Protein AF-A0AAW9J8X8-F1 (afdb_monomer_lite)

Organism: Clostridium perfringens (NCBI:txid1502)

Structure (mmCIF, N/CA/C/O backbone):
data_AF-A0AAW9J8X8-F1
#
_entry.id   AF-A0AAW9J8X8-F1
#
loop_
_atom_site.group_PDB
_atom_site.id
_atom_site.type_symbol
_atom_site.label_atom_id
_atom_site.label_alt_id
_atom_site.label_comp_id
_atom_site.label_asym_id
_atom_site.label_entity_id
_atom_site.label_seq_id
_atom_site.pdbx_PDB_ins_code
_atom_site.Cartn_x
_atom_site.Cartn_y
_atom_site.Cartn_z
_atom_site.occupancy
_atom_site.B_iso_or_equiv
_atom_site.auth_seq_id
_atom_site.auth_comp_id
_atom_site.auth_asym_id
_atom_site.auth_atom_id
_atom_site.pdbx_PDB_model_num
ATOM 1 N N . TYR A 1 1 ? -5.112 -31.522 7.518 1.00 72.62 1 TYR A N 1
ATOM 2 C CA . TYR A 1 1 ? -5.036 -30.271 8.295 1.00 72.62 1 TYR A CA 1
ATOM 3 C C . TYR A 1 1 ? -3.577 -29.868 8.357 1.00 72.62 1 TYR A C 1
ATOM 5 O O . TYR A 1 1 ? -2.770 -30.722 8.690 1.00 72.62 1 TYR A O 1
ATOM 13 N N . MET A 1 2 ? -3.255 -28.635 7.966 1.00 86.56 2 MET A N 1
ATOM 14 C CA . MET A 1 2 ? -1.906 -28.058 8.004 1.00 86.56 2 MET A CA 1
ATOM 15 C C . MET A 1 2 ? -1.873 -27.006 9.113 1.00 86.56 2 MET A C 1
ATOM 17 O O . MET A 1 2 ? -2.858 -26.289 9.302 1.00 86.56 2 MET A O 1
ATOM 21 N N . THR A 1 3 ? -0.791 -26.940 9.879 1.00 93.62 3 THR A N 1
ATOM 22 C CA . THR A 1 3 ? -0.603 -25.897 10.893 1.00 93.62 3 THR A CA 1
ATOM 23 C C . THR A 1 3 ? -0.213 -24.569 10.239 1.00 93.62 3 THR A C 1
ATOM 25 O O . THR A 1 3 ? 0.360 -24.545 9.154 1.00 93.62 3 THR A O 1
ATOM 28 N N . VAL A 1 4 ? -0.461 -23.444 10.919 1.00 85.25 4 VAL A N 1
ATOM 29 C CA . VAL A 1 4 ? -0.038 -22.109 10.440 1.00 85.25 4 VAL A CA 1
ATOM 30 C C . VAL A 1 4 ? 1.476 -22.050 10.199 1.00 85.25 4 VAL A C 1
ATOM 32 O O . VAL A 1 4 ? 1.927 -21.413 9.253 1.00 85.25 4 VAL A O 1
ATOM 35 N N . LEU A 1 5 ? 2.267 -22.748 11.022 1.00 86.94 5 LEU A N 1
ATOM 36 C CA . LEU A 1 5 ? 3.719 -22.814 10.857 1.00 86.94 5 LEU A CA 1
ATOM 37 C C . LEU A 1 5 ? 4.121 -23.569 9.585 1.00 86.94 5 LEU A C 1
ATOM 39 O O . LEU A 1 5 ? 5.020 -23.127 8.877 1.00 86.94 5 LEU A O 1
ATOM 43 N N . GLU A 1 6 ? 3.466 -24.692 9.291 1.00 89.94 6 GLU A N 1
ATOM 44 C CA . GLU A 1 6 ? 3.710 -25.454 8.061 1.00 89.94 6 GLU A CA 1
ATOM 45 C C . GLU A 1 6 ? 3.287 -24.660 6.822 1.00 89.94 6 GLU A C 1
ATOM 47 O O . GLU A 1 6 ? 4.058 -24.605 5.868 1.00 89.94 6 GLU A O 1
ATOM 52 N N . CYS A 1 7 ? 2.139 -23.968 6.867 1.00 84.44 7 CYS A N 1
ATOM 53 C CA . CYS A 1 7 ? 1.738 -23.040 5.806 1.00 84.44 7 CYS A CA 1
ATOM 54 C C . CYS A 1 7 ? 2.806 -21.964 5.575 1.00 84.44 7 CYS A C 1
ATOM 56 O O . CYS A 1 7 ? 3.214 -21.743 4.439 1.00 84.44 7 CYS A O 1
ATOM 58 N N . ASN A 1 8 ? 3.281 -21.314 6.643 1.00 81.31 8 ASN A N 1
ATOM 59 C CA . ASN A 1 8 ? 4.277 -20.248 6.530 1.00 81.31 8 ASN A CA 1
ATOM 60 C C . ASN A 1 8 ? 5.615 -20.755 5.986 1.00 81.31 8 ASN A C 1
ATOM 62 O O . ASN A 1 8 ? 6.228 -20.060 5.184 1.00 81.31 8 ASN A O 1
ATOM 66 N N . ARG A 1 9 ? 6.051 -21.961 6.371 1.00 84.06 9 ARG A N 1
ATOM 67 C CA . ARG A 1 9 ? 7.267 -22.577 5.817 1.00 84.06 9 ARG A CA 1
ATOM 68 C C . ARG A 1 9 ? 7.119 -22.891 4.338 1.00 84.06 9 ARG A C 1
ATOM 70 O O . ARG A 1 9 ? 7.993 -22.537 3.571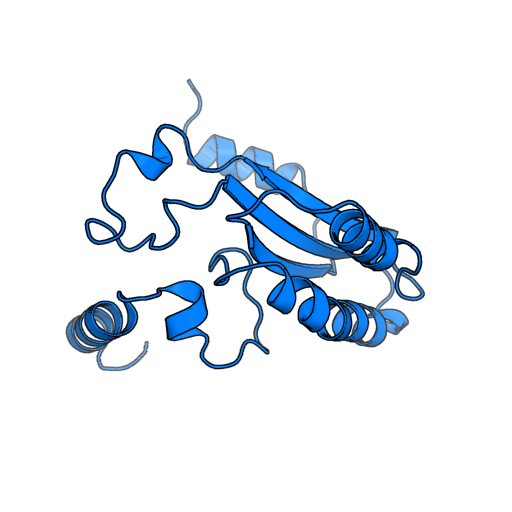 1.00 84.06 9 ARG A O 1
ATOM 77 N N . TRP A 1 10 ? 5.994 -23.471 3.925 1.00 87.25 10 TRP A N 1
ATOM 78 C CA . TRP A 1 10 ? 5.736 -23.731 2.506 1.00 87.25 10 TRP A CA 1
ATOM 79 C C . TRP A 1 10 ? 5.715 -22.457 1.666 1.00 87.25 10 TRP A C 1
ATOM 81 O O . TRP A 1 10 ? 6.249 -22.452 0.563 1.00 87.25 10 TRP A O 1
ATOM 91 N N . ILE A 1 11 ? 5.119 -21.382 2.188 1.00 80.19 11 ILE A N 1
ATOM 92 C CA . ILE A 1 11 ? 5.144 -20.073 1.529 1.00 80.19 11 ILE A CA 1
ATOM 93 C C . ILE A 1 11 ? 6.580 -19.545 1.481 1.00 80.19 11 ILE A C 1
ATOM 95 O O . ILE A 1 11 ? 7.013 -19.086 0.436 1.00 80.19 11 ILE A O 1
ATOM 99 N N . GLN A 1 12 ? 7.338 -19.616 2.574 1.00 75.44 12 GLN A N 1
ATOM 100 C CA . GLN A 1 12 ? 8.729 -19.160 2.598 1.00 75.44 12 GLN A CA 1
ATOM 101 C C . GLN A 1 12 ? 9.597 -19.927 1.588 1.00 75.44 12 GLN A C 1
ATOM 103 O O . GLN A 1 12 ? 10.296 -19.303 0.799 1.00 75.44 12 GLN A O 1
ATOM 108 N N . ASP A 1 13 ? 9.497 -21.256 1.569 1.00 81.06 13 ASP A N 1
ATOM 109 C CA . ASP A 1 13 ? 10.281 -22.141 0.701 1.00 81.06 13 ASP A CA 1
ATOM 110 C C . ASP A 1 13 ? 9.906 -22.003 -0.787 1.00 81.06 13 ASP A C 1
ATOM 112 O O . ASP A 1 13 ? 10.655 -22.444 -1.657 1.00 81.06 13 ASP A O 1
ATOM 116 N N . SER A 1 14 ? 8.748 -21.404 -1.105 1.00 77.44 14 SER A N 1
ATOM 117 C CA . SER A 1 14 ? 8.354 -21.109 -2.486 1.00 77.44 14 SER A CA 1
ATOM 118 C C . SER A 1 14 ? 8.932 -19.798 -3.027 1.00 77.44 14 SER A C 1
ATOM 120 O O . SER A 1 14 ? 8.724 -19.503 -4.203 1.00 77.44 14 SER A O 1
ATOM 122 N N . HIS A 1 15 ? 9.605 -18.997 -2.195 1.00 67.31 15 HIS A N 1
ATOM 123 C CA . HIS A 1 15 ? 10.261 -17.754 -2.606 1.00 67.31 15 HIS A CA 1
ATOM 124 C C . HIS A 1 15 ? 11.771 -17.977 -2.789 1.00 67.31 15 HIS A C 1
ATOM 126 O O . HIS A 1 15 ? 12.352 -18.829 -2.114 1.00 67.31 15 HIS A O 1
ATOM 132 N N . PRO A 1 16 ? 12.428 -17.231 -3.695 1.00 75.50 16 PRO A N 1
ATOM 133 C CA . PRO A 1 16 ? 13.886 -17.239 -3.787 1.00 75.50 16 PRO A CA 1
ATOM 134 C C . PRO A 1 16 ? 14.528 -16.758 -2.475 1.00 75.50 16 PRO A C 1
ATOM 136 O O . PRO A 1 16 ? 13.896 -16.046 -1.694 1.00 75.50 16 PRO A O 1
ATOM 139 N N . ASP A 1 17 ? 15.809 -17.091 -2.269 1.00 75.88 17 ASP A N 1
ATOM 140 C CA . ASP A 1 17 ? 16.586 -16.699 -1.076 1.00 75.88 17 ASP A CA 1
ATOM 141 C C . ASP A 1 17 ? 16.522 -15.187 -0.786 1.00 75.88 17 ASP A C 1
ATOM 143 O O . ASP A 1 17 ? 16.593 -14.758 0.367 1.00 75.88 17 ASP A O 1
ATOM 147 N N . TYR A 1 18 ? 16.378 -14.375 -1.836 1.00 73.44 18 TYR A N 1
ATOM 148 C CA . TYR A 1 18 ? 16.067 -12.958 -1.748 1.00 73.44 18 TYR A CA 1
ATOM 149 C C . TYR A 1 18 ? 15.283 -12.490 -2.978 1.00 73.44 18 TYR A C 1
ATOM 151 O O . TYR A 1 18 ? 15.479 -12.977 -4.090 1.00 73.44 18 TYR A O 1
ATOM 159 N N . GLU A 1 19 ? 14.437 -11.484 -2.782 1.00 84.25 19 GLU A N 1
ATOM 160 C CA . GLU A 1 19 ? 13.766 -10.741 -3.846 1.00 84.25 19 GLU A CA 1
ATOM 161 C C . GLU A 1 19 ? 14.021 -9.252 -3.605 1.00 84.25 19 GLU A C 1
ATOM 163 O O . GLU A 1 19 ? 13.903 -8.775 -2.471 1.00 84.25 19 GLU A O 1
ATOM 168 N N . LYS A 1 20 ? 14.394 -8.508 -4.652 1.00 94.44 20 LYS A N 1
ATOM 169 C CA . LYS A 1 20 ? 14.551 -7.053 -4.557 1.00 94.44 20 LYS A CA 1
ATOM 170 C C . LYS A 1 20 ? 13.299 -6.415 -5.121 1.00 94.44 20 LYS A C 1
ATOM 172 O O . LYS A 1 20 ? 13.010 -6.522 -6.310 1.00 94.44 20 LYS A O 1
ATOM 177 N N . TYR A 1 21 ? 12.530 -5.793 -4.242 1.00 95.75 21 TYR A N 1
ATOM 178 C CA . TYR A 1 21 ? 11.253 -5.217 -4.611 1.00 95.75 21 TYR A CA 1
ATOM 179 C C . TYR A 1 21 ? 10.951 -3.958 -3.810 1.00 95.75 21 TYR A C 1
ATOM 181 O O . TYR A 1 21 ? 11.473 -3.713 -2.719 1.00 95.75 21 TYR A O 1
ATOM 189 N N . LYS A 1 22 ? 10.038 -3.165 -4.359 1.00 97.50 22 LYS A N 1
ATOM 190 C CA . LYS A 1 22 ? 9.368 -2.073 -3.670 1.00 97.50 22 LYS A CA 1
ATOM 191 C C . LYS A 1 22 ? 7.880 -2.247 -3.914 1.00 97.50 22 LYS A C 1
ATOM 193 O O . LYS A 1 22 ? 7.451 -2.434 -5.051 1.00 97.50 22 LYS A O 1
ATOM 198 N N . SER A 1 23 ? 7.095 -2.206 -2.847 1.00 97.12 23 SER A N 1
ATOM 199 C CA . SER A 1 23 ? 5.648 -2.359 -2.933 1.00 97.12 23 SER A CA 1
ATOM 200 C C . SER A 1 23 ? 4.916 -1.468 -1.937 1.00 97.12 23 SER A C 1
ATOM 202 O O . SER A 1 23 ? 5.504 -0.917 -1.005 1.00 97.12 23 SER A O 1
ATOM 204 N N . THR A 1 24 ? 3.621 -1.283 -2.171 1.00 97.75 24 THR A N 1
ATOM 205 C CA . THR A 1 24 ? 2.702 -0.609 -1.252 1.00 97.75 24 THR A CA 1
ATOM 206 C C . THR A 1 24 ? 1.268 -1.072 -1.506 1.00 97.75 24 THR A C 1
ATOM 208 O O . THR A 1 24 ? 0.962 -1.610 -2.571 1.00 97.75 24 THR A O 1
ATOM 211 N N . GLY A 1 25 ? 0.391 -0.893 -0.517 1.00 97.75 25 GLY A N 1
ATOM 212 C CA . GLY A 1 25 ? -1.012 -1.296 -0.569 1.00 97.75 25 GLY A CA 1
ATOM 213 C C . GLY A 1 25 ? -1.952 -0.174 -0.158 1.00 97.75 25 GLY A C 1
ATOM 214 O O . GLY A 1 25 ? -1.694 0.508 0.832 1.00 97.75 25 GLY A O 1
ATOM 215 N N . ARG A 1 26 ? -3.059 -0.013 -0.882 1.00 98.19 26 ARG A N 1
ATOM 216 C CA . ARG A 1 26 ? -4.082 1.022 -0.666 1.00 98.19 26 ARG A CA 1
ATOM 217 C C . ARG A 1 26 ? -5.491 0.431 -0.739 1.00 98.19 26 ARG A C 1
ATOM 219 O O . ARG A 1 26 ? -5.681 -0.573 -1.416 1.00 98.19 26 ARG A O 1
ATOM 226 N N . PHE A 1 27 ? -6.493 1.025 -0.087 1.00 98.50 27 PHE A N 1
ATOM 227 C CA . PHE A 1 27 ? -7.856 0.467 -0.110 1.00 98.50 27 PHE A CA 1
ATOM 228 C C . PHE A 1 27 ? -8.763 1.111 -1.161 1.00 98.50 27 PHE A C 1
ATOM 230 O O . PHE A 1 27 ? -8.834 2.335 -1.302 1.00 98.50 27 PHE A O 1
ATOM 237 N N 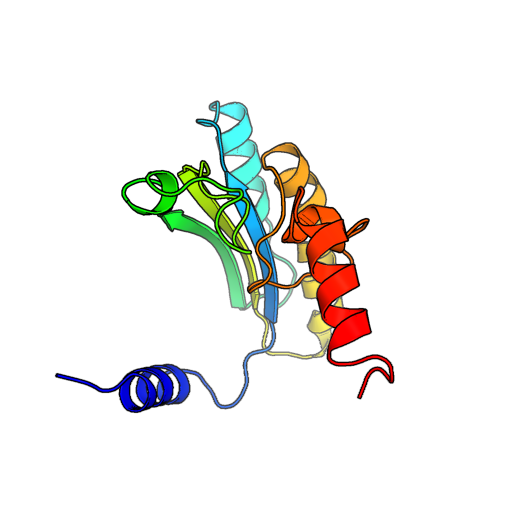. VAL A 1 28 ? -9.509 0.269 -1.874 1.00 98.25 28 VAL A N 1
ATOM 238 C CA . VAL A 1 28 ? -10.459 0.661 -2.920 1.00 98.25 28 VAL A CA 1
ATOM 239 C C . VAL A 1 28 ? -11.879 0.600 -2.372 1.00 98.25 28 VAL A C 1
ATOM 241 O O . VAL A 1 28 ? -12.324 -0.445 -1.905 1.00 98.25 28 VAL A O 1
ATOM 244 N N . TYR A 1 29 ? -12.608 1.709 -2.475 1.00 97.19 29 TYR A N 1
ATOM 245 C CA . TYR A 1 29 ? -13.988 1.837 -1.981 1.00 97.19 29 TYR A CA 1
ATOM 246 C C . TYR A 1 29 ? -15.027 2.016 -3.091 1.00 97.19 29 TYR A C 1
ATOM 248 O O . TYR A 1 29 ? -16.222 1.817 -2.875 1.00 97.19 29 TYR A O 1
ATOM 256 N N . LYS A 1 30 ? -14.581 2.408 -4.282 1.00 95.12 30 LYS A N 1
ATOM 257 C CA . LYS A 1 30 ? -15.441 2.802 -5.396 1.00 95.12 30 LYS A CA 1
ATOM 258 C C . LYS A 1 30 ? -15.243 1.882 -6.589 1.00 95.12 30 LYS A C 1
ATOM 260 O O . LYS A 1 30 ? -14.201 1.246 -6.718 1.00 95.12 30 LYS A O 1
ATOM 265 N N . ASP A 1 31 ? -16.250 1.846 -7.451 1.00 95.50 31 ASP A N 1
ATOM 266 C CA . ASP A 1 31 ? -16.068 1.338 -8.806 1.00 95.50 31 ASP A CA 1
ATOM 267 C C . ASP A 1 31 ? -15.386 2.428 -9.638 1.00 95.50 31 ASP A C 1
ATOM 269 O O . ASP A 1 31 ? -15.654 3.617 -9.448 1.00 95.50 31 ASP A O 1
ATOM 273 N N . TYR A 1 32 ? -14.478 2.029 -10.524 1.00 96.69 32 TYR A N 1
ATOM 274 C CA . TYR A 1 32 ? -13.714 2.966 -11.339 1.00 96.69 32 TYR A CA 1
ATOM 275 C C . TYR A 1 32 ? -14.435 3.292 -12.644 1.00 96.69 32 TYR A C 1
ATOM 277 O O . TYR A 1 32 ? -14.980 2.417 -13.318 1.00 96.69 32 TYR A O 1
ATOM 285 N N . SER A 1 33 ? -14.400 4.564 -13.026 1.00 97.75 33 SER A N 1
ATOM 286 C CA . SER A 1 33 ? -14.770 5.007 -14.368 1.00 97.75 33 SER A CA 1
ATOM 287 C C . SER A 1 33 ? -13.759 4.515 -15.411 1.00 97.75 33 SER A C 1
ATOM 289 O O . SER A 1 33 ? -12.624 4.174 -15.085 1.00 97.75 33 SER A O 1
ATOM 291 N N . ALA A 1 34 ? -14.132 4.542 -16.695 1.00 97.69 34 ALA A N 1
ATOM 292 C CA . ALA A 1 34 ? -13.224 4.162 -17.783 1.00 97.69 34 ALA A CA 1
ATOM 293 C C . ALA A 1 34 ? -11.908 4.967 -17.777 1.00 97.69 34 ALA A C 1
ATOM 295 O O . ALA A 1 34 ? -10.845 4.410 -18.040 1.00 97.69 34 ALA A O 1
ATOM 296 N N . ASN A 1 35 ? -11.967 6.256 -17.424 1.00 97.38 35 ASN A N 1
ATOM 297 C CA . ASN A 1 35 ? -10.779 7.108 -17.328 1.00 97.38 35 ASN A CA 1
ATOM 298 C C . ASN A 1 35 ? -9.870 6.699 -16.163 1.00 97.38 35 ASN A C 1
ATOM 300 O O . ASN A 1 35 ? -8.654 6.701 -16.309 1.00 97.38 35 ASN A O 1
ATOM 304 N N . GLU A 1 36 ? -10.443 6.317 -15.022 1.00 97.00 36 GLU A N 1
ATOM 305 C CA . GLU A 1 36 ? -9.669 5.850 -13.866 1.00 97.00 36 GLU A CA 1
ATOM 306 C C . GLU A 1 36 ? -9.070 4.464 -14.112 1.00 97.00 36 GLU A C 1
ATOM 308 O O . GLU A 1 36 ? -7.920 4.229 -13.759 1.00 97.00 36 GLU A O 1
ATOM 313 N N . ILE A 1 37 ? -9.801 3.566 -14.783 1.00 96.38 37 ILE A N 1
ATOM 314 C CA . ILE A 1 37 ? -9.262 2.275 -15.234 1.00 96.38 37 ILE A CA 1
ATOM 315 C C . ILE A 1 37 ? -8.078 2.505 -16.176 1.00 96.38 37 ILE A C 1
ATOM 317 O O . ILE A 1 37 ? -7.036 1.875 -16.011 1.00 96.38 37 ILE A O 1
ATOM 321 N N . LYS A 1 38 ? -8.205 3.439 -17.127 1.00 96.44 38 LYS A N 1
ATOM 322 C CA . LYS A 1 38 ? -7.101 3.807 -18.017 1.00 96.44 38 LYS A CA 1
ATOM 323 C C . LYS A 1 38 ? -5.900 4.334 -17.229 1.00 96.44 38 LYS A C 1
ATOM 325 O O . LYS A 1 38 ? -4.794 3.869 -17.467 1.00 96.44 38 LYS A O 1
ATOM 330 N N . ALA A 1 39 ? -6.121 5.222 -16.259 1.00 95.56 39 ALA A N 1
ATOM 331 C CA . ALA A 1 39 ? -5.053 5.733 -15.401 1.00 95.56 39 ALA A CA 1
ATOM 332 C C . ALA A 1 39 ? -4.345 4.611 -14.622 1.00 95.56 39 ALA A C 1
ATOM 334 O O . ALA A 1 39 ? -3.129 4.652 -14.476 1.00 95.56 39 ALA A O 1
ATOM 335 N N . ILE A 1 40 ? -5.081 3.590 -14.162 1.00 95.69 40 ILE A N 1
ATOM 336 C CA . ILE A 1 40 ? -4.514 2.411 -13.489 1.00 95.69 40 ILE A CA 1
ATOM 337 C C . ILE A 1 40 ? -3.660 1.574 -14.450 1.00 95.69 40 ILE A C 1
ATOM 339 O O . ILE A 1 40 ? -2.576 1.143 -14.067 1.00 95.69 40 ILE A O 1
ATOM 343 N N . ILE A 1 41 ? -4.115 1.361 -15.688 1.00 95.56 41 ILE A N 1
ATOM 344 C CA . ILE A 1 41 ? -3.341 0.648 -16.721 1.00 95.56 41 ILE A CA 1
ATOM 345 C C . ILE A 1 41 ? -2.048 1.418 -17.039 1.00 95.56 41 ILE A C 1
ATOM 347 O O . ILE A 1 41 ? -0.959 0.850 -17.013 1.00 95.56 41 ILE A O 1
ATOM 351 N N . GLU A 1 42 ? -2.145 2.739 -17.207 1.00 94.62 42 GLU A N 1
ATOM 352 C CA . GLU A 1 42 ? -1.005 3.628 -17.475 1.00 94.62 42 GLU A CA 1
ATOM 353 C C . GLU A 1 42 ? 0.047 3.637 -16.345 1.00 94.62 42 GLU A C 1
ATOM 355 O O . GLU A 1 42 ? 1.198 4.049 -16.559 1.00 94.62 42 GLU A O 1
ATOM 360 N N . LEU A 1 43 ? -0.299 3.170 -15.135 1.00 94.19 43 LEU A N 1
ATOM 361 C CA . LEU A 1 43 ? 0.692 2.974 -14.078 1.00 94.19 43 LEU A CA 1
ATOM 362 C C . LEU A 1 43 ? 1.764 1.986 -14.524 1.00 94.19 43 LEU A C 1
ATOM 364 O O . LEU A 1 43 ? 2.938 2.288 -14.333 1.00 94.19 43 LEU A O 1
ATOM 368 N N . VAL A 1 44 ? 1.361 0.873 -15.144 1.00 94.00 44 VAL A N 1
ATOM 369 C CA . VAL A 1 44 ? 2.224 -0.271 -15.486 1.00 94.00 44 VAL A CA 1
ATOM 370 C C . VAL A 1 44 ? 2.611 -0.346 -16.963 1.00 94.00 44 VAL A C 1
ATOM 372 O O . VAL A 1 44 ? 3.527 -1.090 -17.288 1.00 94.00 44 VAL A O 1
ATOM 375 N N . ASP A 1 45 ? 1.999 0.456 -17.840 1.00 94.00 45 ASP A N 1
ATOM 376 C CA . ASP A 1 45 ? 2.367 0.523 -19.269 1.00 94.00 45 ASP A CA 1
ATOM 377 C C . ASP A 1 45 ? 3.816 0.977 -19.511 1.00 94.00 45 ASP A C 1
ATOM 379 O O . ASP A 1 45 ? 4.394 0.693 -20.557 1.00 94.00 45 ASP A O 1
ATOM 383 N N . ASN A 1 46 ? 4.408 1.692 -18.552 1.00 90.81 46 ASN A N 1
ATOM 384 C CA . ASN A 1 46 ? 5.794 2.151 -18.610 1.00 90.81 46 ASN A CA 1
ATOM 385 C C . ASN A 1 46 ? 6.512 1.743 -17.315 1.00 90.81 46 ASN A C 1
ATOM 387 O O . ASN A 1 46 ? 6.583 2.568 -16.395 1.00 90.81 46 ASN A O 1
ATOM 391 N N . PRO A 1 47 ? 6.963 0.481 -17.191 1.00 95.62 47 PRO A N 1
ATOM 392 C CA . PRO A 1 47 ? 7.724 0.022 -16.031 1.00 95.62 47 PRO A CA 1
ATOM 393 C C . PRO A 1 47 ? 9.090 0.724 -15.953 1.00 95.62 47 PRO A C 1
ATOM 395 O O . PRO A 1 47 ? 9.562 1.289 -16.940 1.00 95.62 47 PRO A O 1
ATOM 398 N N . ALA A 1 48 ? 9.713 0.705 -14.773 1.00 97.31 48 ALA A N 1
ATOM 399 C CA . ALA A 1 48 ? 11.073 1.215 -14.584 1.00 97.31 48 ALA A CA 1
ATOM 400 C C . ALA A 1 48 ? 12.093 0.404 -15.400 1.00 97.31 48 ALA A C 1
ATOM 402 O O . ALA A 1 48 ? 11.885 -0.791 -15.639 1.00 97.31 48 ALA A O 1
ATOM 403 N N . GLU A 1 49 ? 13.218 1.013 -15.785 1.00 97.50 49 GLU A N 1
ATOM 404 C CA . GLU A 1 49 ? 14.310 0.260 -16.396 1.00 97.50 49 GLU A CA 1
ATOM 405 C C . GLU A 1 49 ? 14.794 -0.845 -15.437 1.00 97.50 49 GLU A C 1
ATOM 407 O O . GLU A 1 49 ? 14.806 -0.696 -14.211 1.00 97.50 49 GLU A O 1
ATOM 412 N N . GLY A 1 50 ? 15.120 -2.012 -15.996 1.00 96.38 50 GLY A N 1
ATOM 413 C CA . GLY A 1 50 ? 15.603 -3.160 -15.227 1.00 96.38 50 GLY A CA 1
ATOM 414 C C . GLY A 1 50 ? 14.570 -3.858 -14.338 1.00 96.38 50 GLY A C 1
ATOM 415 O O . GLY A 1 50 ? 14.927 -4.827 -13.663 1.00 96.38 50 GLY A O 1
ATOM 416 N N . ALA A 1 51 ? 13.308 -3.415 -14.338 1.00 97.06 51 ALA A N 1
ATOM 417 C CA . ALA A 1 51 ? 12.228 -4.148 -13.695 1.00 97.06 51 ALA A CA 1
ATOM 418 C C . ALA A 1 51 ? 12.015 -5.496 -14.405 1.00 97.06 51 ALA A C 1
ATOM 420 O O . ALA A 1 51 ? 11.816 -5.549 -15.620 1.00 97.06 51 ALA A O 1
ATOM 421 N N . VAL A 1 52 ? 12.022 -6.589 -13.644 1.00 96.19 52 VAL A N 1
ATOM 422 C CA . VAL A 1 52 ? 11.653 -7.927 -14.142 1.00 96.19 52 VAL A CA 1
ATOM 423 C C . VAL A 1 52 ? 10.158 -8.195 -13.977 1.00 96.19 52 VAL A C 1
ATOM 425 O O . VAL A 1 52 ? 9.597 -9.055 -14.654 1.00 96.19 52 VAL A O 1
ATOM 428 N N . TYR A 1 53 ? 9.500 -7.437 -13.095 1.00 95.50 53 TYR A N 1
ATOM 429 C CA . TYR A 1 53 ? 8.062 -7.484 -12.876 1.00 95.50 53 TYR A CA 1
ATOM 430 C C . TYR A 1 53 ? 7.559 -6.145 -12.327 1.00 95.50 53 TYR A C 1
ATOM 432 O O . TYR A 1 53 ? 8.112 -5.609 -11.368 1.00 95.50 53 TYR A O 1
ATOM 440 N N . SER A 1 54 ? 6.472 -5.632 -12.900 1.00 97.06 54 SER A N 1
ATOM 441 C CA . SER A 1 54 ? 5.730 -4.490 -12.365 1.00 97.06 54 SER A CA 1
ATOM 442 C C . SER A 1 54 ? 4.240 -4.776 -12.466 1.00 97.06 54 SER A C 1
ATOM 444 O O . SER A 1 54 ? 3.762 -5.229 -13.507 1.00 97.06 54 SER A O 1
ATOM 446 N N . ALA A 1 55 ? 3.495 -4.524 -11.393 1.00 97.12 55 ALA A N 1
ATOM 447 C CA . ALA A 1 55 ? 2.082 -4.874 -11.360 1.00 97.12 55 ALA A CA 1
ATOM 448 C C . ALA A 1 55 ? 1.244 -3.955 -10.480 1.00 97.12 55 ALA A C 1
ATOM 450 O O . ALA A 1 55 ? 1.689 -3.455 -9.443 1.00 97.12 55 ALA A O 1
ATOM 451 N N . VAL A 1 56 ? -0.023 -3.838 -10.880 1.00 97.69 56 VAL A N 1
ATOM 452 C CA . VAL A 1 56 ? -1.128 -3.446 -10.009 1.00 97.69 56 VAL A CA 1
ATOM 453 C C . VAL A 1 56 ? -1.967 -4.692 -9.743 1.00 97.69 56 VAL A C 1
ATOM 455 O O . VAL A 1 56 ? -2.422 -5.349 -10.675 1.00 97.69 56 VAL A O 1
ATOM 458 N N . SER A 1 57 ? -2.160 -5.032 -8.472 1.00 97.38 57 SER A N 1
ATOM 459 C CA . SER A 1 57 ? -2.909 -6.218 -8.036 1.00 97.38 57 SER A CA 1
ATOM 460 C C . SER A 1 57 ? -4.139 -5.821 -7.232 1.00 97.38 57 SER A C 1
ATOM 462 O O . SER A 1 57 ? -4.088 -4.855 -6.476 1.00 97.38 57 SER A O 1
ATOM 464 N N . PHE A 1 58 ? -5.221 -6.590 -7.338 1.00 97.31 58 PHE A N 1
ATOM 465 C CA . PHE A 1 58 ? -6.438 -6.395 -6.548 1.00 97.31 58 PHE A CA 1
ATOM 466 C C . PHE A 1 58 ? -6.702 -7.625 -5.686 1.00 97.31 58 PHE A C 1
ATOM 468 O O . PHE A 1 58 ? -7.112 -8.672 -6.184 1.00 97.31 58 PHE A O 1
ATOM 475 N N . TYR A 1 59 ? -6.487 -7.488 -4.383 1.00 96.75 59 TYR A N 1
ATOM 476 C CA . TYR A 1 59 ? -6.814 -8.517 -3.406 1.00 96.75 59 TYR A CA 1
ATOM 477 C C . TYR A 1 59 ? -8.246 -8.296 -2.925 1.00 96.75 59 TYR A C 1
ATOM 479 O O . TYR A 1 59 ? -8.587 -7.196 -2.483 1.00 96.75 59 TYR A O 1
ATOM 487 N N . GLY A 1 60 ? -9.084 -9.328 -3.030 1.00 95.00 60 GLY A N 1
ATOM 488 C CA . GLY A 1 60 ? -10.479 -9.262 -2.595 1.00 95.00 60 GLY A CA 1
ATOM 489 C C . GLY A 1 60 ? -10.598 -8.893 -1.115 1.00 95.00 60 GLY A C 1
ATOM 490 O O . GLY A 1 60 ? -9.930 -9.486 -0.268 1.00 95.00 60 GLY A O 1
ATOM 491 N N . ALA A 1 61 ? -11.455 -7.920 -0.820 1.00 94.75 61 ALA A N 1
ATOM 492 C CA . ALA A 1 61 ? -11.862 -7.541 0.527 1.00 94.75 61 ALA A CA 1
ATOM 493 C C . ALA A 1 61 ? -13.405 -7.505 0.614 1.00 94.75 61 ALA A C 1
ATOM 495 O O . ALA A 1 61 ? -14.098 -8.050 -0.248 1.00 94.75 61 ALA A O 1
ATOM 496 N N . GLY A 1 62 ? -13.953 -6.912 1.676 1.00 92.44 62 GLY A N 1
ATOM 497 C CA . GLY A 1 62 ? -15.395 -6.881 1.924 1.00 92.44 62 GLY A CA 1
ATOM 498 C C . GLY A 1 62 ? -15.965 -8.242 2.341 1.00 92.44 62 GLY A C 1
ATOM 499 O O . GLY A 1 62 ? -15.295 -9.043 3.000 1.00 92.44 62 GLY A O 1
ATOM 500 N N . GLY A 1 63 ? -17.230 -8.501 1.999 1.00 94.31 63 GLY A N 1
ATOM 501 C CA . GLY A 1 63 ? -17.939 -9.711 2.429 1.00 94.31 63 GLY A CA 1
ATOM 502 C C . GLY A 1 63 ? -17.938 -9.850 3.955 1.00 94.31 63 GLY A C 1
ATOM 503 O O . GLY A 1 63 ? -18.194 -8.886 4.669 1.00 94.31 63 GLY A O 1
ATOM 504 N N . ALA A 1 64 ? -17.560 -11.021 4.470 1.00 96.75 64 ALA A N 1
ATOM 505 C CA . ALA A 1 64 ? -17.510 -11.256 5.916 1.00 96.75 64 ALA A CA 1
ATOM 506 C C . ALA A 1 64 ? -16.537 -10.323 6.675 1.00 96.75 64 ALA A C 1
ATOM 508 O O . ALA A 1 64 ? -16.658 -10.153 7.886 1.00 96.75 64 ALA A O 1
ATOM 509 N N . ILE A 1 65 ? -15.568 -9.694 5.991 1.00 95.62 65 ILE A N 1
ATOM 510 C CA . ILE A 1 65 ? -14.663 -8.712 6.614 1.00 95.62 65 ILE A CA 1
ATOM 511 C C . ILE A 1 65 ? -15.432 -7.450 7.037 1.00 95.62 65 ILE A C 1
ATOM 513 O O . ILE A 1 65 ? -15.122 -6.892 8.097 1.00 95.62 65 ILE A O 1
ATOM 517 N N . SER A 1 66 ? -16.423 -7.032 6.236 1.00 96.06 66 SER A N 1
ATOM 518 C CA . SER A 1 66 ? -17.263 -5.851 6.488 1.00 96.06 66 SER A CA 1
ATOM 519 C C . SER A 1 66 ? -18.387 -6.089 7.502 1.00 96.06 66 SER A C 1
ATOM 521 O O . SER A 1 66 ? -18.975 -5.125 7.978 1.00 96.06 66 SER A O 1
ATOM 523 N N . ASP A 1 67 ? -18.658 -7.341 7.887 1.00 97.12 67 ASP A N 1
ATOM 524 C CA . ASP A 1 67 ? -19.679 -7.658 8.900 1.00 97.12 67 ASP A CA 1
ATOM 525 C C . ASP A 1 67 ? -19.270 -7.208 10.318 1.00 97.12 67 ASP A C 1
ATOM 527 O O . ASP A 1 67 ? -20.113 -7.044 11.199 1.00 97.12 67 ASP A O 1
ATOM 531 N N . VAL A 1 68 ? -17.969 -7.006 10.555 1.00 97.00 68 VAL A N 1
ATOM 532 C CA . VAL A 1 68 ? -17.415 -6.531 11.833 1.00 97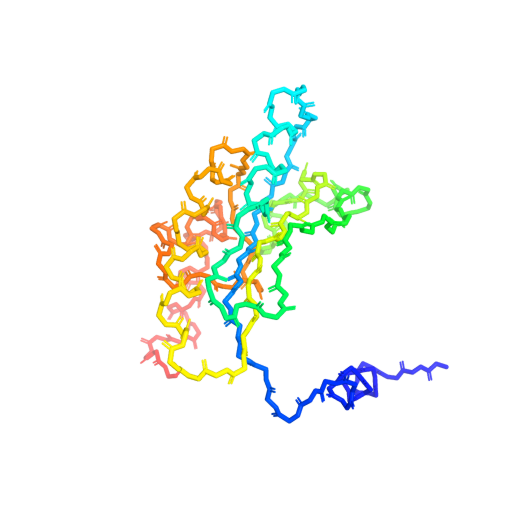.00 68 VAL A CA 1
ATOM 533 C C . VAL A 1 68 ? -17.276 -5.012 11.797 1.00 97.00 68 VAL A C 1
ATOM 535 O O . VAL A 1 68 ? -16.782 -4.459 10.814 1.00 97.00 68 VAL A O 1
ATOM 538 N N . ASN A 1 69 ? -17.629 -4.315 12.881 1.00 96.38 69 ASN A N 1
ATOM 539 C CA . ASN A 1 69 ? -17.476 -2.863 12.926 1.00 96.38 69 ASN A CA 1
ATOM 540 C C . ASN A 1 69 ? -15.988 -2.473 12.843 1.00 96.38 69 ASN A C 1
ATOM 542 O O . ASN A 1 69 ? -15.135 -3.041 13.533 1.00 96.38 69 ASN A O 1
ATOM 546 N N . LYS A 1 70 ? -15.660 -1.462 12.027 1.00 95.50 70 LYS A N 1
ATOM 547 C CA . LYS A 1 70 ? -14.287 -0.943 11.881 1.00 95.50 70 LYS A CA 1
ATOM 548 C C . LYS A 1 70 ? -13.635 -0.529 13.202 1.00 95.50 70 LYS A C 1
ATOM 550 O O . LYS A 1 70 ? -12.408 -0.531 13.289 1.00 95.50 70 LYS A O 1
ATOM 555 N N . LEU A 1 71 ? -14.425 -0.180 14.220 1.00 96.12 71 LEU A N 1
ATOM 556 C CA . LEU A 1 71 ? -13.930 0.227 15.532 1.00 96.12 71 LEU A CA 1
ATOM 557 C C . LEU A 1 71 ? -13.725 -0.933 16.522 1.00 96.12 71 LEU A C 1
ATOM 559 O O . LEU A 1 71 ? -13.075 -0.729 17.545 1.00 96.12 71 LEU A O 1
ATOM 563 N N . ASP A 1 72 ? -14.194 -2.144 16.214 1.00 96.50 72 ASP A N 1
ATOM 564 C CA . ASP A 1 72 ? -14.113 -3.293 17.134 1.00 96.50 72 ASP A CA 1
ATOM 565 C C . ASP A 1 72 ? -12.720 -3.947 17.163 1.00 96.50 72 ASP A C 1
ATOM 567 O O . ASP A 1 72 ? -12.397 -4.721 18.063 1.00 96.50 72 ASP A O 1
ATOM 571 N N . THR A 1 73 ? -11.872 -3.657 16.172 1.00 95.56 73 THR A N 1
ATOM 572 C CA . THR A 1 73 ? -10.531 -4.249 16.027 1.00 95.56 73 THR A CA 1
ATOM 573 C C . THR A 1 73 ? -9.532 -3.224 15.497 1.00 95.56 73 THR A C 1
ATOM 575 O O . THR A 1 73 ? -9.942 -2.220 14.931 1.00 95.56 73 THR A O 1
ATOM 578 N N . ALA A 1 74 ? -8.231 -3.523 15.543 1.00 95.69 74 ALA A N 1
ATOM 579 C CA . ALA A 1 74 ? -7.199 -2.650 14.971 1.00 95.69 74 ALA A CA 1
ATOM 580 C C . ALA A 1 74 ? -7.225 -2.541 13.427 1.00 95.69 74 ALA A C 1
ATOM 582 O O . ALA A 1 74 ? -6.622 -1.623 12.874 1.00 95.69 74 ALA A O 1
ATOM 583 N N . PHE A 1 75 ? -7.910 -3.449 12.719 1.00 96.56 75 PHE A N 1
ATOM 584 C CA . PHE A 1 75 ? -8.069 -3.365 11.265 1.00 96.56 75 PHE A CA 1
ATOM 585 C C . PHE A 1 75 ? -9.217 -2.411 10.910 1.00 96.56 75 PHE A C 1
ATOM 587 O O . PHE A 1 75 ? -10.389 -2.760 11.056 1.00 96.56 75 PHE A O 1
ATOM 594 N N . TYR A 1 76 ? -8.863 -1.200 10.468 1.00 97.88 76 TYR A N 1
ATOM 595 C CA . TYR A 1 76 ? -9.798 -0.085 10.287 1.00 97.88 76 TYR A CA 1
ATOM 596 C C . TYR A 1 76 ? -10.561 -0.104 8.950 1.00 97.88 76 TYR A C 1
ATOM 598 O O . TYR A 1 76 ? -11.744 0.216 8.903 1.00 97.88 76 TYR A O 1
ATOM 606 N N . TYR A 1 77 ? -9.922 -0.484 7.843 1.00 97.88 77 TYR A N 1
ATOM 607 C CA . TYR A 1 77 ? -10.484 -0.338 6.490 1.00 97.88 77 TYR A CA 1
ATOM 608 C C . TYR A 1 77 ? -11.392 -1.513 6.077 1.00 97.88 77 TYR A C 1
ATOM 610 O O . TYR A 1 77 ? -11.219 -2.115 5.019 1.00 97.88 77 TYR A O 1
ATOM 618 N N . ARG A 1 78 ? -12.360 -1.863 6.934 1.00 96.81 78 ARG A N 1
ATOM 619 C CA . ARG A 1 78 ? -13.245 -3.035 6.760 1.00 96.81 78 ARG A CA 1
ATOM 620 C C . ARG A 1 78 ? -14.231 -2.922 5.606 1.00 96.81 78 ARG A C 1
ATOM 622 O O . ARG A 1 78 ? -14.575 -3.933 5.006 1.00 96.81 78 ARG A O 1
ATOM 629 N N . ASP A 1 79 ? -14.634 -1.699 5.285 1.00 95.88 79 ASP A N 1
ATOM 630 C CA . ASP A 1 79 ? -15.646 -1.416 4.262 1.00 95.88 79 ASP A CA 1
ATOM 631 C C . ASP A 1 79 ? -15.056 -1.335 2.836 1.00 95.88 79 ASP A C 1
ATOM 633 O O . ASP A 1 79 ? -15.756 -1.006 1.879 1.00 95.88 79 ASP A O 1
ATOM 637 N N . ALA A 1 80 ? -13.753 -1.594 2.679 1.00 97.81 80 ALA A N 1
ATOM 638 C CA . ALA A 1 80 ? -13.091 -1.604 1.382 1.00 97.81 80 ALA A CA 1
ATOM 639 C C . ALA A 1 80 ? -13.520 -2.814 0.536 1.00 97.81 80 ALA A C 1
ATOM 641 O O . ALA A 1 80 ? -13.636 -3.932 1.038 1.00 97.81 80 ALA A O 1
ATOM 642 N N . LYS A 1 81 ? -13.674 -2.607 -0.775 1.00 96.44 81 LYS A N 1
ATOM 643 C CA . LYS A 1 81 ? -13.954 -3.666 -1.757 1.00 96.44 81 LYS A CA 1
ATOM 644 C C . LYS A 1 81 ? -12.700 -4.476 -2.098 1.00 96.44 81 LYS A C 1
ATOM 646 O O . LYS A 1 81 ? -12.775 -5.687 -2.277 1.00 96.44 81 LYS A O 1
ATOM 651 N N . PHE A 1 82 ? -11.551 -3.803 -2.177 1.00 97.75 82 PHE A N 1
ATOM 652 C CA . PHE A 1 82 ? -10.263 -4.418 -2.502 1.00 97.75 82 PHE A CA 1
ATOM 653 C C . PHE A 1 82 ? -9.112 -3.741 -1.764 1.00 97.75 82 PHE A C 1
ATOM 655 O O . PHE A 1 82 ? -9.183 -2.556 -1.423 1.00 97.75 82 PHE A O 1
ATOM 662 N N . ILE A 1 83 ? -8.017 -4.478 -1.613 1.00 98.25 83 ILE A N 1
ATOM 663 C CA . ILE A 1 83 ? -6.686 -3.910 -1.396 1.00 98.25 83 ILE A CA 1
ATOM 664 C C . ILE A 1 83 ? -6.011 -3.846 -2.768 1.00 98.25 83 ILE A C 1
ATOM 666 O O . ILE A 1 83 ? -5.834 -4.873 -3.420 1.00 98.25 83 ILE A O 1
ATOM 670 N N . MET A 1 84 ? -5.654 -2.648 -3.217 1.00 98.31 84 MET A N 1
ATOM 671 C CA . MET A 1 84 ? -4.856 -2.423 -4.416 1.00 98.31 84 MET A CA 1
ATOM 672 C C . MET A 1 84 ? -3.374 -2.438 -4.037 1.00 98.31 84 MET A C 1
ATOM 674 O O . MET A 1 84 ? -2.931 -1.593 -3.261 1.00 98.31 84 MET A O 1
ATOM 678 N N . GLY A 1 85 ? -2.618 -3.394 -4.570 1.00 98.12 85 GLY A N 1
ATOM 679 C CA . GLY A 1 85 ? -1.161 -3.435 -4.472 1.00 98.12 85 GLY A CA 1
ATOM 680 C C . GLY A 1 85 ? -0.509 -2.775 -5.683 1.00 98.12 85 GLY A C 1
ATOM 681 O O . GLY A 1 85 ? -0.975 -2.982 -6.799 1.00 98.12 85 GLY A O 1
ATOM 682 N N . LEU A 1 86 ? 0.570 -2.027 -5.465 1.00 98.12 86 LEU A N 1
ATOM 683 C CA . LEU A 1 86 ? 1.497 -1.557 -6.497 1.00 98.12 86 LEU A CA 1
ATOM 684 C C . LEU A 1 86 ? 2.874 -2.141 -6.183 1.00 98.12 86 LEU A C 1
ATOM 686 O O . LEU A 1 86 ? 3.324 -2.029 -5.041 1.00 98.12 86 LEU A O 1
ATOM 690 N N . GLN A 1 87 ? 3.531 -2.750 -7.167 1.00 97.69 87 GLN A N 1
ATOM 691 C CA . GLN A 1 87 ? 4.819 -3.415 -6.975 1.00 97.69 87 GLN A CA 1
ATOM 692 C C . GLN A 1 87 ? 5.736 -3.225 -8.182 1.00 97.69 87 GLN A C 1
ATOM 694 O O . GLN A 1 87 ? 5.273 -3.271 -9.321 1.00 97.69 87 GLN A O 1
ATOM 699 N N . SER A 1 88 ? 7.033 -3.074 -7.905 1.00 98.12 88 SER A N 1
ATOM 700 C CA . SER A 1 88 ? 8.114 -3.315 -8.861 1.00 98.12 88 SER A CA 1
ATOM 701 C C . SER A 1 88 ? 9.143 -4.267 -8.254 1.00 98.12 88 SER A C 1
ATOM 703 O O . SER A 1 88 ? 9.431 -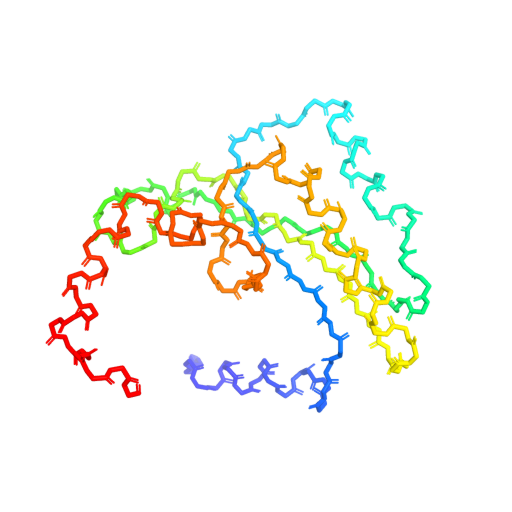4.173 -7.056 1.00 98.12 88 SER A O 1
ATOM 705 N N . VAL A 1 89 ? 9.680 -5.168 -9.071 1.00 97.00 89 VAL A N 1
ATOM 706 C CA . VAL A 1 89 ? 10.703 -6.165 -8.727 1.00 97.00 89 VAL A CA 1
ATOM 707 C C . VAL A 1 89 ? 11.844 -6.048 -9.730 1.00 97.00 89 VAL A C 1
ATOM 709 O O . VAL A 1 89 ? 11.603 -5.912 -10.930 1.00 97.00 89 VAL A O 1
ATOM 712 N N . TRP A 1 90 ? 13.080 -6.123 -9.249 1.00 97.25 90 TRP A N 1
ATOM 713 C CA . TRP A 1 90 ? 14.299 -6.061 -10.057 1.00 97.25 90 TRP A CA 1
ATOM 714 C C . TRP A 1 90 ? 15.331 -7.072 -9.546 1.00 97.25 90 TRP A C 1
ATOM 716 O O . TRP A 1 90 ? 15.216 -7.606 -8.446 1.00 97.25 90 TRP A O 1
ATOM 726 N N . GLU A 1 91 ? 16.365 -7.334 -10.343 1.00 95.25 91 GLU A N 1
ATOM 727 C CA . GLU A 1 91 ? 17.446 -8.254 -9.957 1.00 95.25 91 GLU A CA 1
ATOM 728 C C . GLU A 1 91 ? 18.795 -7.546 -9.808 1.00 95.25 91 GLU A C 1
ATOM 730 O O . GLU A 1 91 ? 19.548 -7.814 -8.867 1.00 95.25 91 GLU A O 1
ATOM 735 N N . ASN A 1 92 ? 19.107 -6.621 -10.720 1.00 95.75 92 ASN A N 1
ATOM 736 C CA . ASN A 1 92 ? 20.386 -5.920 -10.741 1.00 95.75 92 ASN A CA 1
ATOM 737 C C . ASN A 1 92 ? 20.329 -4.637 -9.895 1.00 95.75 92 ASN A C 1
ATOM 739 O O . ASN A 1 92 ? 19.459 -3.792 -10.100 1.00 95.75 92 ASN A O 1
ATOM 743 N N . ASP A 1 93 ? 21.280 -4.481 -8.969 1.00 95.75 93 ASP A N 1
ATOM 744 C CA . ASP A 1 93 ? 21.338 -3.361 -8.016 1.00 95.75 93 ASP A CA 1
ATOM 745 C C . ASP A 1 93 ? 21.481 -1.994 -8.683 1.00 95.75 93 ASP A C 1
ATOM 747 O O . ASP A 1 93 ? 21.062 -0.989 -8.116 1.00 95.75 93 ASP A O 1
ATOM 751 N N . ILE A 1 94 ? 22.006 -1.937 -9.912 1.00 97.88 94 ILE A N 1
ATOM 752 C CA . ILE A 1 94 ? 22.113 -0.668 -10.647 1.00 97.88 94 ILE A CA 1
ATOM 753 C C . ILE A 1 94 ? 20.744 -0.008 -10.885 1.00 97.88 94 ILE A C 1
ATOM 755 O O . ILE A 1 94 ? 20.686 1.208 -11.039 1.00 97.88 94 ILE A O 1
ATOM 759 N N . TYR A 1 95 ? 19.660 -0.794 -10.886 1.00 98.12 95 TYR A N 1
ATOM 760 C CA . TYR A 1 95 ? 18.291 -0.335 -11.139 1.00 98.12 95 TYR A CA 1
ATOM 761 C C . TYR A 1 95 ? 17.462 -0.135 -9.863 1.00 98.12 95 TYR A C 1
ATOM 763 O O . TYR A 1 95 ? 16.274 0.184 -9.942 1.00 98.12 95 TYR A O 1
ATOM 771 N N . GLU A 1 96 ? 18.060 -0.319 -8.682 1.00 97.31 96 GLU A N 1
ATOM 772 C CA . GLU A 1 96 ? 17.350 -0.264 -7.402 1.00 97.31 96 GLU A CA 1
ATOM 773 C C . GLU A 1 96 ? 16.655 1.085 -7.175 1.00 97.31 96 GLU A C 1
ATOM 775 O O . GLU A 1 96 ? 15.452 1.135 -6.909 1.00 97.31 96 GLU A O 1
ATOM 780 N N . GLU A 1 97 ? 17.395 2.187 -7.294 1.00 98.06 97 GLU A N 1
ATOM 781 C CA . GLU A 1 97 ? 16.843 3.517 -7.020 1.00 98.06 97 GLU A CA 1
ATOM 782 C C . GLU A 1 97 ? 15.809 3.938 -8.068 1.00 98.06 97 GLU A C 1
ATOM 784 O O . GLU A 1 97 ? 14.796 4.542 -7.718 1.00 98.06 97 GLU A O 1
ATOM 789 N N . GLU A 1 98 ? 15.997 3.543 -9.329 1.00 98.06 98 GLU A N 1
ATOM 790 C CA . GLU A 1 98 ? 15.026 3.812 -10.390 1.00 98.06 98 GLU A CA 1
ATOM 791 C C . GLU A 1 98 ? 13.691 3.100 -10.132 1.00 98.06 98 GLU A C 1
ATOM 793 O O . GLU A 1 98 ? 12.623 3.709 -10.215 1.00 98.06 98 GLU A O 1
ATOM 798 N N . ASN A 1 99 ? 13.737 1.830 -9.724 1.00 98.38 99 ASN A N 1
ATOM 799 C CA . ASN A 1 99 ? 12.540 1.057 -9.401 1.00 98.38 99 ASN A CA 1
ATOM 800 C C . ASN A 1 99 ? 11.828 1.576 -8.146 1.00 98.38 99 ASN A C 1
ATOM 802 O O . ASN A 1 99 ? 10.594 1.653 -8.112 1.00 98.38 99 ASN A O 1
ATOM 806 N N . LYS A 1 100 ? 12.581 1.965 -7.111 1.00 97.94 100 LYS A N 1
ATOM 807 C CA . LYS A 1 100 ? 12.002 2.590 -5.914 1.00 97.94 100 LYS A CA 1
ATOM 808 C C . LYS A 1 100 ? 11.315 3.907 -6.253 1.00 97.94 100 LYS A C 1
ATOM 810 O O . LYS A 1 100 ? 10.200 4.145 -5.780 1.00 97.94 100 LYS A O 1
ATOM 815 N N . GLU A 1 101 ? 11.959 4.744 -7.061 1.00 97.38 101 GLU A N 1
ATOM 816 C CA . GLU A 1 101 ? 11.420 6.047 -7.443 1.00 97.38 101 GLU A CA 1
ATOM 817 C C . GLU A 1 101 ? 10.198 5.919 -8.351 1.00 97.38 101 GLU A C 1
ATOM 819 O O . GLU A 1 101 ? 9.225 6.660 -8.193 1.00 97.38 101 GLU A O 1
ATOM 824 N N . TRP A 1 102 ? 10.178 4.910 -9.221 1.00 97.75 102 TRP A N 1
ATOM 825 C CA . TRP A 1 102 ? 8.998 4.574 -10.006 1.00 97.75 102 TRP A CA 1
ATOM 826 C C . TRP A 1 102 ? 7.793 4.268 -9.110 1.00 97.75 102 TRP A C 1
ATOM 828 O O . TRP A 1 102 ? 6.735 4.878 -9.283 1.00 97.75 102 TRP A O 1
ATOM 838 N N . VAL A 1 103 ? 7.949 3.414 -8.088 1.00 97.88 103 VAL A N 1
ATOM 839 C CA . VAL A 1 103 ? 6.845 3.113 -7.155 1.00 97.88 103 VAL A CA 1
ATOM 840 C C . VAL A 1 103 ? 6.406 4.373 -6.408 1.00 97.88 103 VAL A C 1
ATOM 842 O O . VAL A 1 103 ? 5.205 4.620 -6.294 1.00 97.88 103 VAL A O 1
ATOM 845 N N . ARG A 1 104 ? 7.350 5.201 -5.939 1.00 96.56 104 ARG A N 1
ATOM 846 C CA . ARG A 1 104 ? 7.048 6.468 -5.245 1.00 96.56 104 ARG A CA 1
ATOM 847 C C . ARG A 1 104 ? 6.268 7.440 -6.124 1.00 96.56 104 ARG A C 1
ATOM 849 O O . ARG A 1 104 ? 5.272 8.003 -5.678 1.00 96.56 104 ARG A O 1
ATOM 856 N N . THR A 1 105 ? 6.680 7.608 -7.374 1.00 95.69 105 THR A N 1
ATOM 857 C CA . THR A 1 105 ? 6.026 8.523 -8.313 1.00 95.69 105 THR A CA 1
ATOM 858 C C . THR A 1 105 ? 4.613 8.044 -8.644 1.00 95.69 105 THR A C 1
ATOM 860 O O . THR A 1 105 ? 3.652 8.812 -8.545 1.00 95.69 105 THR A O 1
ATOM 863 N N . LYS A 1 106 ? 4.460 6.757 -8.977 1.00 96.69 106 LYS A N 1
ATOM 864 C CA . LYS A 1 106 ? 3.170 6.142 -9.330 1.00 96.69 106 LYS A CA 1
ATOM 865 C C . LYS A 1 106 ? 2.206 6.071 -8.141 1.00 96.69 106 LYS A C 1
ATOM 867 O O . LYS A 1 106 ? 0.990 6.141 -8.330 1.00 96.69 106 LYS A O 1
ATOM 872 N N . PHE A 1 107 ? 2.727 6.007 -6.913 1.00 96.44 107 PHE A N 1
ATOM 873 C CA . PHE A 1 107 ? 1.924 6.028 -5.692 1.00 96.44 107 PHE A CA 1
ATOM 874 C C . PHE A 1 107 ? 1.028 7.268 -5.582 1.00 96.44 107 PHE A C 1
ATOM 876 O O . PHE A 1 107 ? -0.077 7.155 -5.058 1.00 96.44 107 PHE A O 1
ATOM 883 N N . ASN A 1 108 ? 1.441 8.427 -6.107 1.00 94.56 108 ASN A N 1
ATOM 884 C CA . ASN A 1 108 ? 0.621 9.642 -6.060 1.00 94.56 108 ASN A CA 1
ATOM 885 C C . ASN A 1 108 ? -0.712 9.462 -6.800 1.00 94.56 108 ASN A C 1
ATOM 887 O O . ASN A 1 108 ? -1.770 9.751 -6.246 1.00 94.56 108 ASN A O 1
ATOM 891 N N . THR A 1 109 ? -0.681 8.880 -8.000 1.00 94.62 109 THR A N 1
ATOM 892 C CA . THR A 1 109 ? -1.894 8.548 -8.758 1.00 94.62 109 THR A CA 1
ATOM 893 C C . THR A 1 109 ? -2.728 7.490 -8.037 1.00 94.62 109 THR A C 1
ATOM 895 O O . THR A 1 109 ? -3.944 7.625 -7.924 1.00 94.62 109 THR A O 1
ATOM 898 N N . VAL A 1 110 ? -2.091 6.453 -7.477 1.00 96.31 110 VAL A N 1
ATOM 899 C CA . VAL A 1 110 ? -2.808 5.441 -6.683 1.00 96.31 110 VAL A CA 1
ATOM 900 C C . VAL A 1 110 ? -3.511 6.094 -5.488 1.00 96.31 110 VAL A C 1
ATOM 902 O O . VAL A 1 110 ? -4.671 5.783 -5.213 1.00 96.31 110 VAL A O 1
ATOM 905 N N . LYS A 1 111 ? -2.848 7.024 -4.793 1.00 96.31 111 LYS A N 1
ATOM 906 C CA . LYS A 1 111 ? -3.376 7.741 -3.626 1.00 96.31 111 LYS A CA 1
ATOM 907 C C . LYS A 1 111 ? -4.637 8.539 -3.963 1.00 96.31 111 LYS A C 1
ATOM 909 O O . LYS A 1 111 ? -5.545 8.556 -3.141 1.00 96.31 111 LYS A O 1
ATOM 914 N N . GLU A 1 112 ? -4.736 9.127 -5.155 1.00 95.69 112 GLU A N 1
ATOM 915 C CA . GLU A 1 112 ? -5.937 9.846 -5.625 1.00 95.69 112 GLU A CA 1
ATOM 916 C C . GLU A 1 112 ? -7.136 8.917 -5.887 1.00 95.69 112 GLU A C 1
ATOM 918 O O . GLU A 1 112 ? -8.298 9.318 -5.776 1.00 95.69 112 GLU A O 1
ATOM 923 N N . LEU A 1 113 ? -6.867 7.649 -6.203 1.00 96.81 113 LEU A N 1
ATOM 924 C CA . LEU A 1 113 ? -7.877 6.646 -6.549 1.00 96.81 113 LEU A CA 1
ATOM 925 C C . LEU A 1 113 ? -8.332 5.789 -5.358 1.00 96.81 113 LEU A C 1
ATOM 927 O O . LEU A 1 113 ? -9.217 4.941 -5.516 1.00 96.81 113 LEU A O 1
ATOM 931 N N . THR A 1 114 ? -7.727 5.973 -4.184 1.00 97.81 114 THR A N 1
ATOM 932 C CA . THR A 1 114 ? -7.834 5.056 -3.040 1.00 97.81 114 THR A CA 1
ATOM 933 C C . THR A 1 114 ? -7.838 5.791 -1.699 1.00 97.81 114 THR A C 1
ATOM 935 O O . THR A 1 114 ? -7.530 6.978 -1.616 1.00 97.81 114 THR A O 1
ATOM 938 N N . VAL A 1 115 ? -8.156 5.085 -0.614 1.00 97.75 115 VAL A N 1
ATOM 939 C CA . VAL A 1 115 ? -8.194 5.638 0.748 1.00 97.75 115 VAL A CA 1
ATOM 940 C C . VAL A 1 115 ? -7.370 4.760 1.676 1.00 97.75 115 VAL A C 1
ATOM 942 O O . VAL A 1 115 ? -7.545 3.550 1.664 1.00 97.75 115 VAL A O 1
ATOM 945 N N . GLY A 1 116 ? -6.521 5.357 2.516 1.00 98.00 116 GLY A N 1
ATOM 946 C CA . GLY A 1 116 ? -5.725 4.608 3.488 1.00 98.00 116 GLY A CA 1
ATOM 947 C C . GLY A 1 116 ? -4.730 3.628 2.872 1.00 98.00 116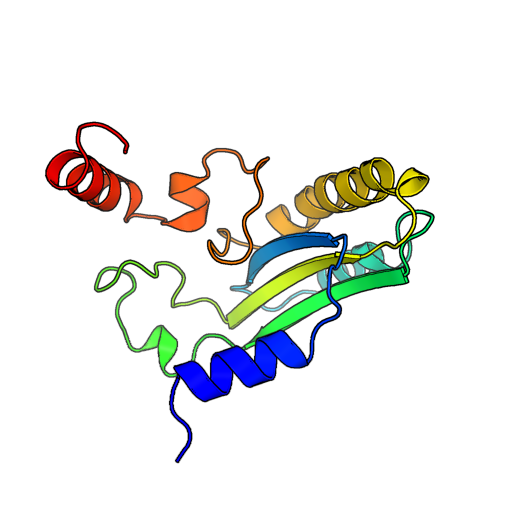 GLY A C 1
ATOM 948 O O . GLY A 1 116 ? -4.755 3.341 1.677 1.00 98.00 116 GLY A O 1
ATOM 949 N N . SER A 1 117 ? -3.850 3.096 3.703 1.00 98.19 117 SER A N 1
ATOM 950 C CA . SER A 1 117 ? -2.772 2.199 3.312 1.00 98.19 117 SER A CA 1
ATOM 951 C C . SER A 1 117 ? -2.817 0.918 4.135 1.00 98.19 117 SER A C 1
ATOM 953 O O . SER A 1 117 ? -3.216 0.916 5.299 1.00 98.19 117 SER A O 1
ATOM 955 N N . PHE A 1 118 ? -2.412 -0.197 3.538 1.00 97.88 118 PHE A N 1
ATOM 956 C CA . PHE A 1 118 ? -2.409 -1.488 4.214 1.00 97.88 118 PHE A CA 1
ATOM 957 C C . PHE A 1 118 ? -1.077 -1.708 4.929 1.00 97.88 118 PHE A C 1
ATOM 959 O O . PHE A 1 118 ? -0.037 -1.790 4.285 1.00 97.88 118 PHE A O 1
ATOM 966 N N . VAL A 1 119 ? -1.104 -1.816 6.261 1.00 96.81 119 VAL A N 1
ATOM 967 C CA . VAL A 1 119 ? 0.115 -1.858 7.095 1.00 96.81 119 VAL A CA 1
ATOM 968 C C . VAL A 1 119 ? 1.061 -3.010 6.750 1.00 96.81 119 VAL A C 1
ATOM 970 O O . VAL A 1 119 ? 2.272 -2.865 6.881 1.00 96.81 119 VAL A O 1
ATOM 973 N N . ASN A 1 120 ? 0.528 -4.127 6.244 1.00 95.56 120 ASN A N 1
ATOM 974 C CA . ASN A 1 120 ? 1.343 -5.270 5.836 1.00 95.56 120 ASN A CA 1
ATOM 975 C C . ASN A 1 120 ? 2.091 -5.040 4.513 1.00 95.56 120 ASN A C 1
ATOM 977 O O . ASN A 1 120 ? 2.995 -5.813 4.217 1.00 95.56 120 ASN A O 1
ATOM 981 N N . PHE A 1 121 ? 1.759 -3.990 3.749 1.00 95.44 121 PHE A N 1
ATOM 982 C CA . PHE A 1 121 ? 2.506 -3.519 2.574 1.00 95.44 121 PHE A CA 1
ATOM 983 C C . PHE A 1 121 ? 3.105 -2.131 2.872 1.00 95.44 121 PHE A C 1
ATOM 985 O O . PHE A 1 121 ? 2.619 -1.114 2.356 1.00 95.44 121 PHE A O 1
ATOM 992 N N . PRO A 1 122 ? 4.115 -2.062 3.758 1.00 95.19 122 PRO A N 1
ATOM 993 C CA . PRO A 1 122 ? 4.589 -0.805 4.307 1.00 95.19 122 PRO A CA 1
ATOM 994 C C . PRO A 1 122 ? 5.313 0.047 3.261 1.00 95.19 122 PRO A C 1
ATOM 996 O O . PRO A 1 122 ? 6.212 -0.397 2.551 1.00 95.19 122 PRO A O 1
ATOM 999 N N . LEU A 1 123 ? 4.967 1.327 3.248 1.00 95.75 123 LEU A N 1
ATOM 1000 C CA . LEU A 1 123 ? 5.652 2.392 2.533 1.00 95.75 123 LEU A CA 1
ATOM 1001 C C . LEU A 1 123 ? 6.296 3.344 3.548 1.00 95.75 123 LEU A C 1
ATOM 1003 O O . LEU A 1 123 ? 5.593 3.971 4.342 1.00 95.75 123 LEU A O 1
ATOM 1007 N N . ALA A 1 124 ? 7.626 3.439 3.527 1.00 94.38 124 ALA A N 1
ATOM 1008 C CA . ALA A 1 124 ? 8.400 4.272 4.452 1.00 94.38 124 ALA A CA 1
ATOM 1009 C C . ALA A 1 124 ? 8.169 5.775 4.222 1.00 94.38 124 ALA A C 1
ATOM 1011 O O . ALA A 1 124 ? 8.226 6.575 5.148 1.00 94.38 124 ALA A O 1
ATOM 1012 N N . GLU A 1 125 ? 7.875 6.144 2.980 1.00 94.00 125 GLU A N 1
ATOM 1013 C CA . GLU A 1 125 ? 7.668 7.510 2.506 1.00 94.00 125 GLU A CA 1
ATOM 1014 C C . GLU A 1 125 ? 6.239 8.017 2.760 1.00 94.00 125 GLU A C 1
ATOM 1016 O O . GLU A 1 125 ? 5.876 9.115 2.342 1.00 94.00 125 GLU A O 1
ATOM 1021 N N . 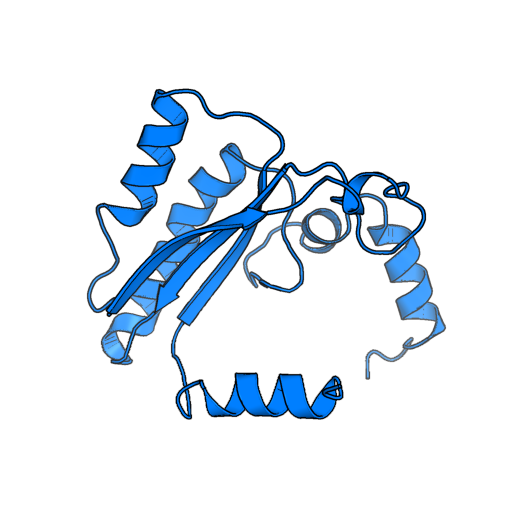LEU A 1 126 ? 5.398 7.214 3.420 1.00 96.00 126 LEU A N 1
ATOM 1022 C CA . LEU A 1 126 ? 4.002 7.546 3.650 1.00 96.00 126 LEU A CA 1
ATOM 1023 C C . LEU A 1 126 ? 3.858 8.666 4.687 1.00 96.00 126 LEU A C 1
ATOM 1025 O O . LEU A 1 126 ? 4.055 8.474 5.887 1.00 96.00 126 LEU A O 1
ATOM 1029 N N . GLU A 1 127 ? 3.437 9.838 4.228 1.00 94.31 127 GLU A N 1
ATOM 1030 C CA . GLU A 1 127 ? 3.064 10.943 5.107 1.00 94.31 127 GLU A CA 1
ATOM 1031 C C . GLU A 1 127 ? 1.872 10.572 6.000 1.00 94.31 127 GLU A C 1
ATOM 1033 O O . GLU A 1 127 ? 0.941 9.895 5.565 1.00 94.31 127 GLU A O 1
ATOM 1038 N N . ASN A 1 128 ? 1.864 11.059 7.246 1.00 95.12 128 ASN A N 1
ATOM 1039 C CA . ASN A 1 128 ? 0.802 10.780 8.224 1.00 95.12 128 ASN A CA 1
ATOM 1040 C C . ASN A 1 128 ? 0.499 9.276 8.387 1.00 95.12 128 ASN A C 1
ATOM 1042 O O . ASN A 1 128 ? -0.658 8.891 8.584 1.00 95.12 128 ASN A O 1
ATOM 1046 N N . TYR A 1 129 ? 1.544 8.440 8.326 1.00 96.56 129 TYR A N 1
ATOM 1047 C CA . TYR A 1 129 ? 1.435 6.982 8.256 1.00 96.56 129 TYR A CA 1
ATOM 1048 C C . TYR A 1 129 ? 0.502 6.374 9.311 1.00 96.56 129 TYR A C 1
ATOM 1050 O O . TYR A 1 129 ? -0.240 5.449 9.008 1.00 96.56 129 TYR A O 1
ATOM 1058 N N . GLU A 1 130 ? 0.475 6.896 10.540 1.00 96.38 130 GLU A N 1
ATOM 1059 C CA . GLU A 1 130 ? -0.393 6.353 11.591 1.00 96.38 130 GLU A CA 1
ATOM 1060 C C . GLU A 1 130 ? -1.876 6.484 11.241 1.00 96.38 130 GLU A C 1
ATOM 1062 O O . GLU A 1 130 ? -2.652 5.559 11.473 1.00 96.38 130 GLU A O 1
ATOM 1067 N N . LYS A 1 131 ? -2.283 7.613 10.654 1.00 97.38 131 LYS A N 1
ATOM 1068 C CA . LYS A 1 131 ? -3.664 7.796 10.209 1.00 97.38 131 LYS A CA 1
ATOM 1069 C C . LYS A 1 131 ? -3.938 6.995 8.941 1.00 97.38 131 LYS A C 1
ATOM 1071 O O . LYS A 1 131 ? -5.018 6.433 8.817 1.00 97.38 131 LYS A O 1
ATOM 1076 N N . GLU A 1 132 ? -2.980 6.938 8.021 1.00 98.06 132 GLU A N 1
ATOM 1077 C CA . GLU A 1 132 ? -3.129 6.181 6.777 1.00 98.06 132 GLU A CA 1
ATOM 1078 C C . GLU A 1 132 ? -3.196 4.665 7.015 1.00 98.06 132 GLU A C 1
ATOM 1080 O O . GLU A 1 132 ? -3.914 3.987 6.298 1.00 98.06 132 GLU A O 1
ATOM 1085 N N . TYR A 1 133 ? -2.502 4.115 8.014 1.00 98.19 133 TYR A N 1
ATOM 1086 C CA . TYR A 1 133 ? -2.564 2.681 8.322 1.00 98.19 133 TYR A CA 1
ATOM 1087 C C . TYR A 1 133 ? -3.674 2.317 9.308 1.00 98.19 133 TYR A C 1
ATOM 1089 O O . TYR A 1 133 ? -4.269 1.245 9.190 1.00 98.19 133 TYR A O 1
ATOM 1097 N N . TYR A 1 134 ? -3.956 3.179 10.289 1.00 98.06 134 TYR A N 1
ATOM 1098 C CA . TYR A 1 134 ? -4.813 2.823 11.427 1.00 98.06 134 TYR A CA 1
ATOM 1099 C C . TYR A 1 134 ? -6.111 3.631 11.511 1.00 98.06 134 TYR A C 1
ATOM 1101 O O . TYR A 1 134 ? -6.938 3.363 12.383 1.00 98.06 134 TYR A O 1
ATOM 1109 N N . GLY A 1 135 ? -6.316 4.616 10.635 1.00 96.94 135 GLY A N 1
ATOM 1110 C CA . GLY A 1 135 ? -7.509 5.457 10.637 1.00 96.94 135 GLY A CA 1
ATOM 1111 C C . GLY A 1 135 ? -7.775 6.095 12.000 1.00 96.94 135 GLY A C 1
ATOM 1112 O O . GLY A 1 135 ? -6.914 6.760 12.577 1.00 96.94 135 GLY A O 1
ATOM 1113 N N . GLU A 1 136 ? -8.980 5.885 12.530 1.00 97.06 136 GLU A N 1
ATOM 1114 C CA . GLU A 1 136 ? -9.399 6.439 13.826 1.00 97.06 136 GLU A CA 1
ATOM 1115 C C . GLU A 1 136 ? -8.682 5.782 15.027 1.00 97.06 136 GLU A C 1
ATOM 1117 O O . GLU A 1 136 ? -8.644 6.360 16.117 1.00 97.06 136 GLU A O 1
ATOM 1122 N N . HIS A 1 137 ? -8.041 4.621 14.841 1.00 97.62 137 HIS A N 1
ATOM 1123 C CA . HIS A 1 137 ? -7.383 3.873 15.923 1.00 97.62 137 HIS A CA 1
ATOM 1124 C C . HIS A 1 137 ? -6.030 4.424 16.349 1.00 97.62 137 HIS A C 1
ATOM 1126 O O . HIS A 1 137 ? -5.548 4.063 17.423 1.00 97.62 137 HIS A O 1
ATOM 1132 N N . MET A 1 138 ? -5.436 5.322 15.560 1.00 96.06 138 MET A N 1
ATOM 1133 C CA . MET A 1 138 ? -4.146 5.974 15.821 1.00 96.06 138 MET A CA 1
ATOM 1134 C C . MET A 1 138 ? -3.956 6.365 17.298 1.00 96.06 138 MET A C 1
ATOM 1136 O O . MET A 1 138 ? -2.964 6.005 17.931 1.00 96.06 138 MET A O 1
ATOM 1140 N N . ASN A 1 139 ? -4.930 7.069 17.883 1.00 95.38 139 ASN A N 1
ATOM 1141 C CA . ASN A 1 139 ? -4.820 7.558 19.259 1.00 95.38 139 ASN A CA 1
ATOM 1142 C C . ASN A 1 139 ? -4.889 6.431 20.298 1.00 95.38 139 ASN A C 1
ATOM 1144 O O . ASN A 1 139 ? -4.182 6.472 21.307 1.00 95.38 139 ASN A O 1
ATOM 1148 N N . SER A 1 140 ? -5.734 5.426 20.068 1.00 96.56 140 SER A N 1
ATOM 1149 C CA . SER A 1 140 ? -5.862 4.265 20.953 1.00 96.56 140 SER A CA 1
ATOM 1150 C C . SER A 1 140 ? -4.602 3.400 20.908 1.00 96.56 140 SER A C 1
ATOM 1152 O O . SER A 1 140 ? -4.088 3.014 21.957 1.00 96.56 140 SER A O 1
ATOM 1154 N N . LEU A 1 141 ? -4.044 3.175 19.716 1.00 97.50 141 LEU A N 1
ATOM 1155 C CA . LEU A 1 141 ? -2.807 2.418 19.528 1.00 97.50 141 LEU A CA 1
ATOM 1156 C C . LEU A 1 141 ? -1.603 3.114 20.169 1.00 97.50 141 LEU A C 1
ATOM 1158 O O . LEU A 1 141 ? -0.828 2.455 20.858 1.00 97.50 141 LEU A O 1
ATOM 1162 N N . ARG A 1 142 ? -1.487 4.444 20.059 1.00 96.69 142 ARG A N 1
ATOM 1163 C CA . ARG A 1 142 ? -0.455 5.214 20.779 1.00 96.69 142 ARG A CA 1
ATOM 1164 C C . ARG A 1 142 ? -0.531 5.018 22.293 1.00 96.69 142 ARG A C 1
ATOM 1166 O O . ARG A 1 142 ? 0.492 4.801 22.937 1.00 96.69 142 ARG A O 1
ATOM 1173 N N . LYS A 1 143 ? -1.737 5.047 22.873 1.00 97.75 143 LYS A N 1
ATOM 1174 C CA . LYS A 1 143 ? -1.932 4.795 24.314 1.00 97.75 143 LYS A CA 1
ATOM 1175 C C . LYS A 1 143 ? -1.497 3.382 24.708 1.00 97.75 143 LYS A C 1
ATOM 1177 O O . LYS A 1 143 ? -0.860 3.212 25.744 1.00 97.75 143 LYS A O 1
ATOM 1182 N N . ILE A 1 144 ? -1.815 2.382 23.884 1.00 97.94 144 ILE A N 1
ATOM 1183 C CA . ILE A 1 144 ? -1.388 0.990 24.095 1.00 97.94 144 ILE A CA 1
ATOM 1184 C C . ILE A 1 144 ? 0.141 0.888 24.015 1.00 97.94 144 ILE A C 1
ATOM 1186 O O . ILE A 1 144 ? 0.748 0.336 24.930 1.00 97.94 144 ILE A O 1
ATOM 1190 N N . LYS A 1 145 ? 0.770 1.479 22.991 1.00 97.94 145 LYS A N 1
ATOM 1191 C CA . LYS A 1 145 ? 2.232 1.507 22.835 1.00 97.94 145 LYS A CA 1
ATOM 1192 C C . LYS A 1 145 ? 2.918 2.090 24.068 1.00 97.94 145 LYS A C 1
ATOM 1194 O O . LYS A 1 145 ? 3.801 1.449 24.613 1.00 97.94 145 LYS A O 1
ATOM 1199 N N . ILE A 1 146 ? 2.464 3.246 24.555 1.00 98.12 146 ILE A N 1
ATOM 1200 C CA . ILE A 1 146 ? 3.022 3.887 25.760 1.00 98.12 146 ILE A CA 1
ATOM 1201 C C . ILE A 1 146 ? 2.843 3.003 27.001 1.00 98.12 146 ILE A C 1
ATOM 1203 O O . ILE A 1 146 ? 3.728 2.942 27.847 1.00 98.12 146 ILE A O 1
ATOM 1207 N N . LYS A 1 147 ? 1.705 2.312 27.126 1.00 98.38 147 LYS A N 1
ATOM 1208 C CA . LYS A 1 147 ? 1.429 1.444 28.276 1.00 98.38 147 LYS A CA 1
ATOM 1209 C C . LYS A 1 147 ? 2.329 0.206 28.309 1.00 98.38 147 LYS A C 1
ATOM 1211 O O . LYS A 1 147 ? 2.750 -0.189 29.392 1.00 98.38 147 LYS A O 1
ATOM 1216 N N . TYR A 1 148 ? 2.550 -0.433 27.160 1.00 98.25 148 TYR A N 1
ATOM 1217 C CA . TYR A 1 148 ? 3.199 -1.748 27.091 1.00 98.25 148 TYR A CA 1
ATOM 1218 C C . TYR A 1 148 ? 4.663 -1.704 26.655 1.00 98.25 148 TYR A C 1
ATOM 1220 O O . TYR A 1 148 ? 5.421 -2.586 27.038 1.00 98.25 148 TYR A O 1
ATOM 1228 N N . ASP A 1 149 ? 5.070 -0.684 25.908 1.00 98.06 149 ASP A N 1
ATOM 1229 C CA . ASP A 1 149 ? 6.459 -0.459 25.516 1.00 98.06 149 ASP A CA 1
ATOM 1230 C C . ASP A 1 149 ? 6.818 1.041 25.631 1.00 98.06 149 ASP A C 1
ATOM 1232 O O . ASP A 1 149 ? 6.974 1.749 24.623 1.00 98.06 149 ASP A O 1
ATOM 1236 N N . PRO A 1 150 ? 6.906 1.546 26.882 1.00 97.38 150 PRO A N 1
ATOM 1237 C CA . PRO A 1 150 ? 7.243 2.940 27.173 1.00 97.38 150 PRO A CA 1
ATOM 1238 C C . PRO A 1 150 ? 8.688 3.310 26.815 1.00 97.38 150 PRO A C 1
ATOM 1240 O O . PRO A 1 150 ? 8.988 4.496 26.695 1.00 97.38 150 PRO A O 1
ATOM 1243 N N . TYR A 1 151 ? 9.579 2.325 26.666 1.00 97.38 151 TYR A N 1
ATOM 1244 C CA . TYR A 1 151 ? 11.003 2.543 26.393 1.00 97.38 151 TYR A CA 1
ATOM 1245 C C . TYR A 1 151 ? 11.379 2.334 24.924 1.00 97.38 151 TYR A C 1
ATOM 1247 O O . TYR A 1 151 ? 12.518 2.607 24.559 1.00 97.38 151 TYR A O 1
ATOM 1255 N N . ASN A 1 152 ? 10.419 1.925 24.088 1.00 95.38 152 ASN A N 1
ATOM 1256 C CA . ASN A 1 152 ? 10.599 1.723 22.655 1.00 95.38 152 ASN A CA 1
ATOM 1257 C C . ASN A 1 152 ? 11.710 0.717 22.325 1.00 95.38 152 ASN A C 1
ATOM 1259 O O . ASN A 1 152 ? 12.615 1.031 21.547 1.00 95.38 152 ASN A O 1
ATOM 1263 N N . VAL A 1 153 ? 11.628 -0.446 22.977 1.00 91.56 153 VAL A N 1
ATOM 1264 C CA . VAL A 1 153 ? 12.568 -1.572 22.843 1.00 91.56 153 VAL A CA 1
ATOM 1265 C C . VAL A 1 153 ? 12.343 -2.333 21.541 1.00 91.56 153 VAL A C 1
ATOM 1267 O O . VAL A 1 153 ? 11.170 -2.509 21.146 1.00 91.56 153 VAL A O 1
#

Sequence (153 aa):
YMTVLECNRWIQDSHPDYEKYKSTGRFVYKDYSANEIKAIIELVDNPAEGAVYSAVSFYGAGGAISDVNKLDTAFYYRDAKFIMGLQSVWENDIYEEENKEWVRTKFNTVKELTVGSFVNFPLAELENYEKEYYGEHMNSLRKIKIKYDPYNV

InterPro domains:
  IPR012951 Berberine/berberine-like [PF08031] (117-153)

Foldseek 3Di:
DDDPVRVVVVVVVPDPPDWQKAKWKFFAQDDDDPVLVVLQVVLPPDAFPQWPDWDKDWAAAEDVLLVDALPPDQANRRNGGTIIMTMTTHDDPVRRVRNNVSNVVSVVSVPVRGAATDVVNDDPPDPPNLCRHRPPCSVVVVVVCCVPPVPVD

Radius of gyration: 17.59 Å; chains: 1; bounding box: 42×41×48 Å

pLDDT: mean 94.69, std 5.73, range [67.31, 98.5]

Secondary structure (DSSP, 8-state):
---HHHHHHHHHHTS-S--EEEEEEEEE-SPPPHHHHHHHHHHHSSPPTTEEEEEEEEEE--GGGTTS-TTSSS---TT-SEEEEEEEEESSGGGHHHHHHHHHHHHHHHHHH-EEE-TTS--TT-TTHHHHHHGGGHHHHHHHHHHH-TT--